Protein AF-A0A377N9R4-F1 (afdb_monomer_lite)

Radius of gyration: 13.36 Å; chains: 1; bounding box: 31×34×33 Å

pLDDT: mean 77.38, std 13.82, range [34.09, 96.12]

Sequence (103 aa):
MNSFKPDVIIALGGGSPMDAAKIMWVLYEHPQTQFEDLALRFMDIRKRIYKFPKMGVKAKMIAVTTTSGTGSEVTPFAVVTDDATGQKYPLADYRVNSRYGNR

InterPro domains:
  IPR001670 Alcohol dehydrogenase, iron-type/glycerol dehydrogenase GldA [PF00465] (2-98)
  IPR039697 Iron-type alcohol dehydrogenase-like [PTHR11496] (1-96)

Structure (mmCIF, N/CA/C/O backbone):
data_AF-A0A377N9R4-F1
#
_entry.id   AF-A0A377N9R4-F1
#
loop_
_atom_site.group_PDB
_atom_site.id
_atom_site.type_symbol
_atom_site.label_atom_id
_atom_site.label_alt_id
_atom_site.label_comp_id
_atom_site.label_asym_id
_atom_site.label_entity_id
_atom_site.label_seq_id
_atom_site.pdbx_PDB_ins_code
_atom_site.Cartn_x
_atom_site.Cartn_y
_atom_site.Cartn_z
_atom_site.occupancy
_atom_site.B_iso_or_equiv
_atom_site.auth_seq_id
_atom_site.auth_comp_id
_atom_site.auth_asym_id
_atom_site.auth_atom_id
_atom_site.pdbx_PDB_model_num
ATOM 1 N N . MET A 1 1 ? -5.420 -6.106 -9.830 1.00 82.12 1 MET A N 1
ATOM 2 C CA . MET A 1 1 ? -3.988 -6.046 -10.214 1.00 82.12 1 MET A CA 1
ATOM 3 C C . MET A 1 1 ? -3.549 -7.212 -11.093 1.00 82.12 1 MET A C 1
ATOM 5 O O . MET A 1 1 ? -2.945 -6.949 -12.119 1.00 82.12 1 MET A O 1
ATOM 9 N N . ASN A 1 2 ? -3.876 -8.467 -10.761 1.00 87.44 2 ASN A N 1
ATOM 10 C CA . ASN A 1 2 ? -3.426 -9.644 -11.530 1.00 87.44 2 ASN A CA 1
ATOM 11 C C . ASN A 1 2 ? -3.851 -9.660 -13.011 1.00 87.44 2 ASN A C 1
ATOM 13 O O . ASN A 1 2 ? -3.104 -10.155 -13.848 1.00 87.44 2 ASN A O 1
ATOM 17 N N . SER A 1 3 ? -5.022 -9.105 -13.341 1.00 93.06 3 SER A N 1
ATOM 18 C CA . SER A 1 3 ? -5.486 -8.956 -14.728 1.00 93.06 3 SER A CA 1
ATOM 19 C C . SER A 1 3 ? -4.758 -7.834 -15.474 1.00 93.06 3 SER A C 1
ATOM 21 O O . SER A 1 3 ? -4.312 -8.034 -16.596 1.00 93.06 3 SER A O 1
ATOM 23 N N . PHE A 1 4 ? -4.621 -6.672 -14.831 1.00 96.12 4 PHE A N 1
ATOM 24 C CA . PHE A 1 4 ? -4.010 -5.471 -15.406 1.00 96.12 4 PHE A CA 1
ATOM 25 C C . PHE A 1 4 ? -2.483 -5.570 -15.547 1.00 96.12 4 PHE A C 1
ATOM 27 O O . PHE A 1 4 ? -1.924 -4.964 -16.448 1.00 96.12 4 PHE A O 1
ATOM 34 N N . LYS A 1 5 ? -1.825 -6.349 -14.677 1.00 94.94 5 LYS A N 1
ATOM 35 C CA . LYS A 1 5 ? -0.368 -6.557 -14.634 1.00 94.94 5 LYS A CA 1
ATOM 36 C C . LYS A 1 5 ? 0.440 -5.245 -14.629 1.00 94.94 5 LYS A C 1
ATOM 38 O O . LYS A 1 5 ? 1.210 -5.004 -15.551 1.00 94.94 5 LYS A O 1
ATOM 43 N N . PRO A 1 6 ? 0.267 -4.384 -13.609 1.00 95.56 6 PRO A N 1
ATOM 44 C CA . PRO A 1 6 ? 0.998 -3.125 -13.546 1.00 95.56 6 PRO A CA 1
ATOM 45 C C . PRO A 1 6 ? 2.499 -3.350 -13.335 1.00 95.56 6 PRO A C 1
ATOM 47 O O . PRO A 1 6 ? 2.881 -4.203 -12.532 1.00 95.56 6 PRO A O 1
ATOM 50 N N . ASP A 1 7 ? 3.313 -2.501 -13.963 1.00 95.62 7 ASP A N 1
ATOM 51 C CA . ASP A 1 7 ? 4.749 -2.352 -13.676 1.00 95.62 7 ASP A CA 1
ATOM 52 C C . ASP A 1 7 ? 5.019 -1.265 -12.615 1.00 95.62 7 ASP A C 1
ATOM 54 O O . ASP A 1 7 ? 6.097 -1.193 -12.016 1.00 95.62 7 ASP A O 1
ATOM 58 N N . VAL A 1 8 ? 4.029 -0.402 -12.355 1.00 94.12 8 VAL A N 1
ATOM 59 C CA . VAL A 1 8 ? 4.081 0.665 -11.348 1.00 94.12 8 VAL A CA 1
ATOM 60 C C . VAL A 1 8 ? 2.735 0.776 -10.637 1.00 94.12 8 VAL A C 1
ATOM 62 O O . VAL A 1 8 ? 1.677 0.761 -11.264 1.00 94.12 8 VAL A O 1
ATOM 65 N N . ILE A 1 9 ? 2.787 0.911 -9.316 1.00 94.38 9 ILE A N 1
ATOM 66 C CA . ILE A 1 9 ? 1.653 1.150 -8.426 1.00 94.38 9 ILE A CA 1
ATOM 67 C C . ILE A 1 9 ? 1.869 2.517 -7.788 1.00 94.38 9 ILE A C 1
ATOM 69 O O . ILE A 1 9 ? 2.940 2.787 -7.243 1.00 94.38 9 ILE A O 1
ATOM 73 N N . ILE A 1 10 ? 0.855 3.374 -7.857 1.00 93.31 10 ILE A N 1
ATOM 74 C CA . ILE A 1 10 ? 0.888 4.713 -7.272 1.00 93.31 10 ILE A CA 1
ATOM 75 C C . ILE A 1 10 ? -0.203 4.782 -6.206 1.00 93.31 10 ILE A C 1
ATOM 77 O O . ILE A 1 10 ? -1.387 4.733 -6.534 1.00 93.31 10 ILE A O 1
ATOM 81 N N . ALA A 1 11 ? 0.188 4.893 -4.937 1.00 92.94 11 ALA A N 1
ATOM 82 C CA . ALA A 1 11 ? -0.730 5.265 -3.868 1.00 92.94 11 ALA A CA 1
ATOM 83 C C . ALA A 1 11 ? -0.795 6.782 -3.748 1.00 92.94 11 ALA A C 1
ATOM 85 O O . ALA A 1 11 ? 0.235 7.433 -3.589 1.00 92.94 11 ALA A O 1
ATOM 86 N N . LEU A 1 12 ? -2.007 7.325 -3.771 1.00 91.94 12 LEU A N 1
ATOM 87 C CA . LEU A 1 12 ? -2.286 8.738 -3.551 1.00 91.94 12 LEU A CA 1
ATOM 88 C C . LEU A 1 12 ? -3.252 8.862 -2.372 1.00 91.94 12 LEU A C 1
ATOM 90 O O . LEU A 1 12 ? -4.344 8.296 -2.418 1.00 91.94 12 LEU A O 1
ATOM 94 N N . GLY A 1 13 ? -2.863 9.579 -1.320 1.00 91.25 13 GLY A N 1
ATOM 95 C CA . GLY A 1 13 ? -3.731 9.803 -0.161 1.00 91.25 13 GLY A CA 1
ATOM 96 C C . GLY A 1 13 ? -2.979 9.898 1.165 1.00 91.25 13 GLY A C 1
ATOM 97 O O . GLY A 1 13 ? -1.793 10.198 1.192 1.00 91.25 13 GLY A O 1
ATOM 98 N N . GLY A 1 14 ? -3.675 9.641 2.275 1.00 88.31 14 GLY A N 1
ATOM 99 C CA . GLY A 1 14 ? -3.066 9.493 3.606 1.00 88.31 14 GLY A CA 1
ATOM 100 C C . GLY A 1 14 ? -2.612 8.056 3.902 1.00 88.31 14 GLY A C 1
ATOM 101 O O . GLY A 1 14 ? -2.456 7.242 2.993 1.00 88.31 14 GLY A O 1
ATOM 102 N N . GLY A 1 15 ? -2.437 7.715 5.183 1.00 86.38 15 GLY A N 1
ATOM 103 C CA . GLY A 1 15 ? -1.959 6.385 5.600 1.00 86.38 15 GLY A CA 1
ATOM 104 C C . GLY A 1 15 ? -2.819 5.216 5.109 1.00 86.38 15 GLY A C 1
ATOM 105 O O . GLY A 1 15 ? -2.285 4.232 4.621 1.00 86.38 15 GLY A O 1
ATOM 106 N N . SER A 1 16 ? -4.150 5.346 5.134 1.00 87.44 16 SER A N 1
ATOM 107 C CA . SER A 1 16 ? -5.055 4.254 4.738 1.00 87.44 16 SER A CA 1
ATOM 108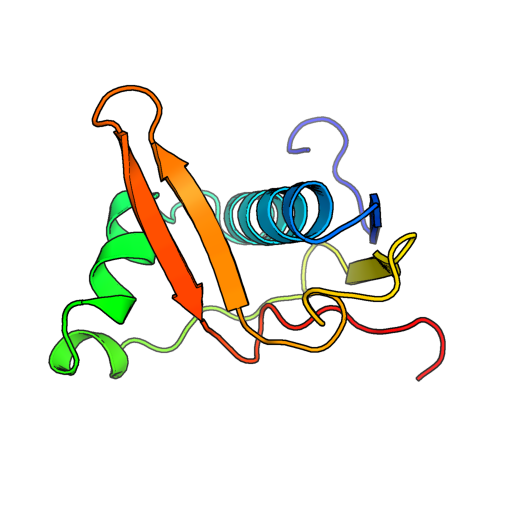 C C . SER A 1 16 ? -4.889 3.820 3.262 1.00 87.44 16 SER A C 1
ATOM 110 O O . SER A 1 16 ? -4.580 2.649 3.030 1.00 87.44 16 SER A O 1
ATOM 112 N N . PRO A 1 17 ? -4.970 4.720 2.255 1.00 90.19 17 PRO A N 1
ATOM 113 C CA . PRO A 1 17 ? -4.679 4.352 0.864 1.00 90.19 17 PRO A CA 1
ATOM 114 C C . PRO A 1 17 ? -3.266 3.793 0.646 1.00 90.19 17 PRO A C 1
ATOM 116 O O . PRO A 1 17 ? -3.082 2.885 -0.165 1.00 90.19 17 PRO A O 1
ATOM 119 N N . MET A 1 18 ? -2.264 4.313 1.364 1.00 89.38 18 MET A N 1
ATOM 120 C CA . MET A 1 18 ? -0.878 3.847 1.253 1.00 89.38 18 MET A CA 1
ATOM 121 C C . MET A 1 18 ? -0.691 2.434 1.815 1.00 89.38 18 MET A C 1
ATOM 123 O O . MET A 1 18 ? -0.065 1.595 1.165 1.00 89.38 18 MET A O 1
ATOM 127 N N . ASP A 1 19 ? -1.264 2.152 2.980 1.00 87.81 19 ASP A N 1
ATOM 128 C CA . ASP A 1 19 ? -1.167 0.855 3.646 1.00 87.81 19 ASP A CA 1
ATOM 129 C C . ASP A 1 19 ? -1.890 -0.235 2.852 1.00 87.81 19 ASP A C 1
ATOM 131 O O . ASP A 1 19 ? -1.334 -1.314 2.615 1.00 87.81 19 ASP A O 1
ATOM 135 N N . ALA A 1 20 ? -3.086 0.080 2.345 1.00 88.69 20 ALA A N 1
ATOM 136 C CA . ALA A 1 20 ? -3.826 -0.807 1.456 1.00 88.69 20 ALA A CA 1
ATOM 137 C C . ALA A 1 20 ? -3.015 -1.131 0.190 1.00 88.69 20 ALA A C 1
ATOM 139 O O . ALA A 1 20 ? -2.881 -2.297 -0.192 1.00 88.69 20 ALA A O 1
ATOM 140 N N . ALA A 1 21 ? -2.406 -0.118 -0.432 1.00 91.00 21 ALA A N 1
ATOM 141 C CA . ALA A 1 21 ? -1.608 -0.310 -1.636 1.00 91.00 21 ALA A CA 1
ATOM 142 C C . ALA A 1 21 ? -0.339 -1.144 -1.388 1.00 91.00 21 ALA A C 1
ATOM 144 O O . ALA A 1 21 ? 0.006 -1.981 -2.223 1.00 91.00 21 ALA A O 1
ATOM 145 N N . LYS A 1 22 ? 0.329 -0.987 -0.236 1.00 88.31 22 LYS A N 1
ATOM 146 C CA . LYS A 1 22 ? 1.476 -1.833 0.144 1.00 88.31 22 LYS A CA 1
ATOM 147 C C . LYS A 1 22 ? 1.086 -3.305 0.241 1.00 88.31 22 LYS A C 1
ATOM 149 O O . LYS A 1 22 ? 1.810 -4.161 -0.263 1.00 88.31 22 LYS A O 1
ATOM 154 N N . ILE A 1 23 ? -0.061 -3.614 0.839 1.00 87.88 23 ILE A N 1
ATOM 155 C CA . ILE A 1 23 ? -0.518 -5.005 0.970 1.00 87.88 23 ILE A CA 1
ATOM 156 C C . ILE A 1 23 ? -0.946 -5.575 -0.381 1.00 87.88 23 ILE A C 1
ATOM 158 O O . ILE A 1 23 ? -0.534 -6.681 -0.733 1.00 87.88 23 ILE A O 1
ATOM 162 N N . MET A 1 24 ? -1.671 -4.801 -1.190 1.00 90.06 24 MET A N 1
ATOM 163 C CA . MET A 1 24 ? -1.980 -5.188 -2.569 1.00 90.06 24 MET A CA 1
ATOM 164 C C . MET A 1 24 ? -0.711 -5.460 -3.389 1.00 90.06 24 MET A C 1
ATOM 166 O O . MET A 1 24 ? -0.670 -6.422 -4.157 1.00 90.06 24 MET A O 1
ATOM 170 N N . TRP A 1 25 ? 0.343 -4.662 -3.199 1.00 91.88 25 TRP A N 1
ATOM 171 C CA . TRP A 1 25 ? 1.637 -4.869 -3.847 1.00 91.88 25 TRP A CA 1
ATOM 172 C C . TRP A 1 25 ? 2.303 -6.178 -3.411 1.00 91.88 25 TRP A C 1
ATOM 174 O O . TRP A 1 25 ? 2.772 -6.930 -4.267 1.00 91.88 25 TRP A O 1
ATOM 184 N N . VAL A 1 26 ? 2.298 -6.497 -2.112 1.00 88.62 26 VAL A N 1
ATOM 185 C CA . VAL A 1 26 ? 2.824 -7.773 -1.588 1.00 88.62 26 VAL A CA 1
ATOM 186 C C . VAL A 1 26 ? 2.083 -8.965 -2.184 1.00 88.62 26 VAL A C 1
ATOM 188 O O . VAL A 1 26 ? 2.728 -9.885 -2.685 1.00 88.62 26 VAL A O 1
ATOM 191 N N . LEU A 1 27 ? 0.749 -8.933 -2.184 1.00 88.62 27 LEU A N 1
ATOM 192 C CA . LEU A 1 27 ? -0.078 -10.010 -2.738 1.00 88.62 27 LEU A CA 1
ATOM 193 C C . LEU A 1 27 ? 0.089 -10.145 -4.259 1.00 88.62 27 LEU A C 1
ATOM 195 O O . LEU A 1 27 ? 0.041 -11.248 -4.799 1.00 88.62 27 LEU A O 1
ATOM 199 N N . TYR A 1 28 ? 0.327 -9.037 -4.962 1.00 91.94 28 TYR A N 1
ATOM 200 C CA . TYR A 1 28 ? 0.605 -9.053 -6.397 1.00 91.94 28 TYR A CA 1
ATOM 201 C C . TYR A 1 28 ? 1.977 -9.661 -6.726 1.00 91.94 28 TYR A C 1
ATOM 203 O O . TYR A 1 28 ? 2.097 -10.487 -7.640 1.00 91.94 28 TYR A O 1
ATOM 211 N N . GLU A 1 29 ? 3.019 -9.280 -5.985 1.00 89.62 29 GLU A N 1
ATOM 212 C CA . GLU A 1 29 ? 4.374 -9.824 -6.135 1.00 89.62 29 GLU A CA 1
ATOM 213 C C . GLU A 1 29 ? 4.408 -11.314 -5.762 1.00 89.62 29 GLU A C 1
ATOM 215 O O . GLU A 1 29 ? 4.928 -12.129 -6.531 1.00 89.62 29 GLU A O 1
ATOM 220 N N . HIS A 1 30 ? 3.751 -11.684 -4.660 1.00 89.62 30 HIS A N 1
ATOM 221 C CA . HIS A 1 30 ? 3.800 -13.016 -4.049 1.00 89.62 30 HIS A CA 1
ATOM 222 C C . HIS A 1 30 ? 2.389 -13.569 -3.779 1.00 89.62 30 HIS A C 1
ATOM 224 O O . HIS A 1 30 ? 1.974 -13.613 -2.620 1.00 89.62 30 HIS A O 1
ATOM 230 N N . PRO A 1 31 ? 1.657 -14.029 -4.813 1.00 86.25 31 PRO A N 1
ATOM 231 C CA . PRO A 1 31 ? 0.265 -14.489 -4.692 1.00 86.25 31 PRO A CA 1
ATOM 232 C C . PRO A 1 31 ? 0.077 -15.717 -3.791 1.00 86.25 31 PRO A C 1
ATOM 234 O O . PRO A 1 31 ? -1.024 -15.974 -3.324 1.00 86.25 31 PRO A O 1
ATOM 237 N N . GLN A 1 32 ? 1.145 -16.471 -3.532 1.00 83.88 32 GLN A N 1
ATOM 238 C CA . GLN A 1 32 ? 1.175 -17.591 -2.591 1.00 83.88 32 GLN A CA 1
ATOM 239 C C . GLN A 1 32 ? 1.207 -17.160 -1.114 1.00 83.88 32 GLN A C 1
ATOM 241 O O . GLN A 1 32 ? 1.143 -18.007 -0.228 1.00 83.88 32 GLN A O 1
ATOM 246 N N . THR A 1 33 ? 1.375 -15.865 -0.838 1.00 79.25 33 THR A N 1
ATOM 247 C CA . THR A 1 33 ? 1.427 -15.337 0.528 1.00 79.25 33 THR A CA 1
ATOM 248 C C . THR A 1 33 ? 0.016 -15.250 1.087 1.00 79.25 33 THR A C 1
ATOM 250 O O . THR A 1 33 ? -0.810 -14.519 0.545 1.00 79.25 33 THR A O 1
ATOM 253 N N . GLN A 1 34 ? -0.253 -15.965 2.178 1.00 75.50 34 GLN A N 1
ATOM 254 C CA . GLN A 1 34 ? -1.515 -15.825 2.898 1.00 75.50 34 GLN A CA 1
ATOM 255 C C . GLN A 1 34 ? -1.494 -14.577 3.786 1.00 75.50 34 GLN A C 1
ATOM 257 O O . GLN A 1 34 ? -0.443 -14.154 4.281 1.00 75.50 34 GLN A O 1
ATOM 262 N N . PHE A 1 35 ? -2.658 -13.960 3.966 1.00 70.62 35 PHE A N 1
ATOM 263 C CA . PHE A 1 35 ? -2.790 -12.720 4.728 1.00 70.62 35 PHE A CA 1
ATOM 264 C C . PHE A 1 35 ? -2.454 -12.936 6.214 1.00 70.62 35 PHE A C 1
ATOM 266 O O . PHE A 1 35 ? -1.759 -12.131 6.838 1.00 70.62 35 PHE A O 1
ATOM 273 N N . GLU A 1 36 ? -2.830 -14.093 6.745 1.00 72.00 36 GLU A N 1
ATOM 274 C CA . GLU A 1 36 ? -2.551 -14.549 8.104 1.00 72.00 36 GLU A CA 1
ATOM 275 C C . GLU A 1 36 ? -1.043 -14.698 8.355 1.00 72.00 36 GLU A C 1
ATOM 277 O O . GLU A 1 36 ? -0.542 -14.364 9.429 1.00 72.00 36 GLU A O 1
ATOM 282 N N . ASP A 1 37 ? -0.280 -15.138 7.351 1.00 71.88 37 ASP A N 1
ATOM 283 C CA . ASP A 1 37 ? 1.175 -15.269 7.464 1.00 71.88 37 ASP A CA 1
ATOM 284 C C . ASP A 1 37 ? 1.874 -13.907 7.538 1.00 71.88 37 ASP A C 1
ATOM 286 O O . ASP A 1 37 ? 2.900 -13.768 8.212 1.00 71.88 37 ASP A O 1
ATOM 290 N N . LEU A 1 38 ? 1.327 -12.891 6.864 1.00 69.12 38 LEU A N 1
ATOM 291 C CA . LEU A 1 38 ? 1.815 -11.512 6.940 1.00 69.12 38 LEU A CA 1
ATOM 292 C C . LEU A 1 38 ? 1.554 -10.922 8.329 1.00 69.12 38 LEU A C 1
ATOM 294 O O . LEU A 1 38 ? 2.455 -10.321 8.916 1.00 69.12 38 LEU A O 1
ATOM 298 N N . ALA A 1 39 ? 0.363 -11.171 8.872 1.00 67.31 39 ALA A N 1
ATOM 299 C CA . ALA A 1 39 ? -0.043 -10.777 10.215 1.00 67.31 39 ALA A CA 1
ATOM 300 C C . ALA A 1 39 ? 0.802 -11.430 11.327 1.00 67.31 39 ALA A C 1
ATOM 302 O O . ALA A 1 39 ? 1.296 -10.762 12.241 1.00 67.31 39 ALA A O 1
ATOM 303 N N . LEU A 1 40 ? 0.999 -12.750 11.254 1.00 63.12 40 LEU A N 1
ATOM 304 C CA . LEU A 1 40 ? 1.668 -13.530 12.302 1.00 63.12 40 LEU A CA 1
ATOM 305 C C . LEU A 1 40 ? 3.174 -13.254 12.399 1.00 63.12 40 LEU A C 1
ATOM 307 O O . LEU A 1 40 ? 3.756 -13.429 13.473 1.00 63.12 40 LEU A O 1
ATOM 311 N N . ARG A 1 41 ? 3.818 -12.797 11.316 1.00 62.50 41 ARG A N 1
ATOM 312 C CA . ARG A 1 41 ? 5.249 -12.431 11.322 1.00 62.50 41 ARG A CA 1
ATOM 313 C C . ARG A 1 41 ? 5.590 -11.298 12.288 1.00 62.50 41 ARG A C 1
ATOM 315 O O . ARG A 1 41 ? 6.747 -11.201 12.699 1.00 62.50 41 ARG A O 1
ATOM 322 N N . PHE A 1 42 ? 4.615 -10.471 12.664 1.00 56.69 42 PHE A N 1
ATOM 323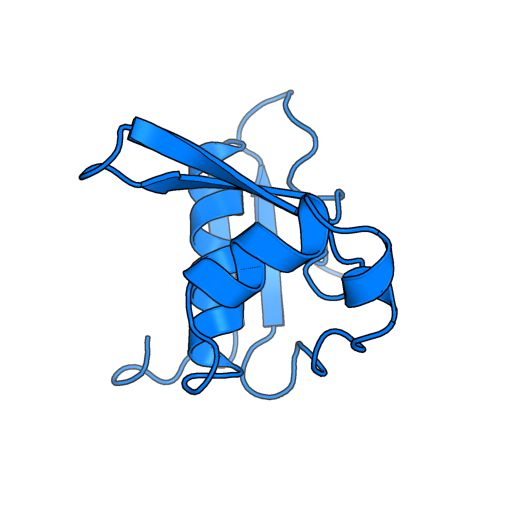 C CA . PHE A 1 42 ? 4.826 -9.362 13.599 1.00 56.69 42 PHE A CA 1
ATOM 324 C C . PHE A 1 42 ? 4.538 -9.720 15.048 1.00 56.69 42 PHE A C 1
ATOM 326 O O . PHE A 1 42 ? 5.202 -9.181 15.932 1.00 56.69 42 PHE A O 1
ATOM 333 N N . MET A 1 43 ? 3.610 -10.648 15.290 1.00 57.88 43 MET A N 1
ATOM 334 C CA . MET A 1 43 ? 3.283 -11.085 16.648 1.00 57.88 43 MET A CA 1
ATOM 335 C C . MET A 1 43 ? 4.307 -12.078 17.218 1.00 57.88 43 MET A C 1
ATOM 337 O O . MET A 1 43 ? 4.537 -12.074 18.424 1.00 57.88 43 MET A O 1
ATOM 341 N N . ASP A 1 44 ? 4.964 -12.891 16.380 1.00 59.53 44 ASP A N 1
ATOM 342 C CA . ASP A 1 44 ? 5.960 -13.872 16.835 1.00 59.53 44 ASP A CA 1
ATOM 343 C C . ASP A 1 44 ? 7.388 -13.493 16.406 1.00 59.53 44 ASP A C 1
ATOM 345 O O . ASP A 1 44 ? 7.778 -13.633 15.243 1.00 59.53 44 ASP A O 1
ATOM 349 N N . ILE A 1 45 ? 8.209 -13.067 17.374 1.00 56.09 45 ILE A N 1
ATOM 350 C CA . ILE A 1 45 ? 9.626 -12.707 17.180 1.00 56.09 45 ILE A CA 1
ATOM 351 C C . ILE A 1 45 ? 10.419 -13.855 16.534 1.00 56.09 45 ILE A C 1
ATOM 353 O O . ILE A 1 45 ? 11.348 -13.596 15.768 1.00 56.09 45 ILE A O 1
ATOM 357 N N . ARG A 1 46 ? 10.048 -15.121 16.768 1.00 54.78 46 ARG A N 1
ATOM 358 C CA . ARG A 1 46 ? 10.742 -16.283 16.184 1.00 54.78 46 ARG A CA 1
ATOM 359 C C . ARG A 1 46 ? 10.450 -16.448 14.692 1.00 54.78 46 ARG A C 1
ATOM 361 O O . ARG A 1 46 ? 11.296 -16.955 13.959 1.00 54.78 46 ARG A O 1
ATOM 368 N N . LYS A 1 47 ? 9.304 -15.950 14.211 1.00 55.44 47 LYS A N 1
ATOM 369 C CA . LYS A 1 47 ? 8.957 -15.927 12.779 1.00 55.44 47 LYS A CA 1
ATOM 370 C C . LYS A 1 47 ? 9.622 -14.775 12.013 1.00 55.44 47 LYS A C 1
ATOM 372 O O . LYS A 1 47 ? 9.646 -14.822 10.783 1.00 55.44 47 LYS A O 1
ATO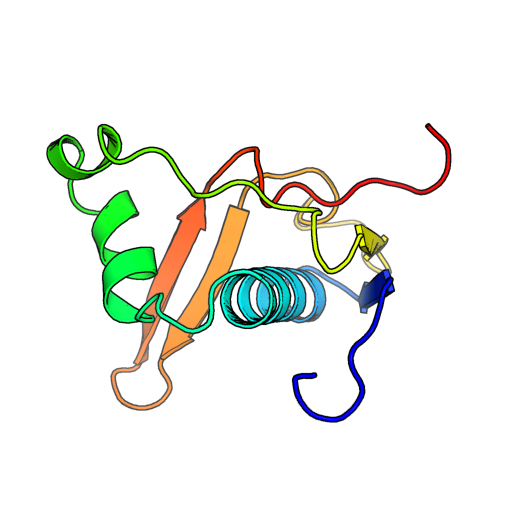M 377 N N . ARG A 1 48 ? 10.266 -13.812 12.695 1.00 55.47 48 ARG A N 1
ATOM 378 C CA . ARG A 1 48 ? 11.098 -12.764 12.053 1.00 55.47 48 ARG A CA 1
ATOM 379 C C . ARG A 1 48 ? 12.323 -13.310 11.315 1.00 55.47 48 ARG A C 1
ATOM 381 O O . ARG A 1 48 ? 12.909 -12.602 10.504 1.00 55.47 48 ARG A O 1
ATOM 388 N N . ILE A 1 49 ? 12.710 -14.561 11.573 1.00 52.72 49 ILE A N 1
ATOM 389 C CA . ILE A 1 49 ? 13.806 -15.236 10.861 1.00 52.72 49 ILE A CA 1
ATOM 390 C C . ILE A 1 49 ? 13.407 -15.527 9.399 1.00 52.72 49 ILE A C 1
ATOM 392 O O . ILE A 1 49 ? 14.271 -15.675 8.530 1.00 52.72 49 ILE A O 1
ATOM 396 N N . TYR A 1 50 ? 12.105 -15.557 9.087 1.00 56.62 50 TYR A N 1
ATOM 397 C CA . TYR A 1 50 ? 11.637 -15.742 7.720 1.00 56.62 50 TYR A CA 1
ATOM 398 C C . TYR A 1 50 ? 11.871 -14.471 6.901 1.00 56.62 50 TYR A C 1
ATOM 400 O O . TYR A 1 50 ? 11.176 -13.465 7.054 1.00 56.62 50 TYR A O 1
ATOM 408 N N . LYS A 1 51 ? 12.843 -14.528 5.985 1.00 65.56 51 LYS A N 1
ATOM 409 C CA . LYS A 1 51 ? 13.168 -13.410 5.094 1.00 65.56 51 LYS A CA 1
ATOM 410 C C . LYS A 1 51 ? 11.928 -13.009 4.298 1.00 65.56 51 LYS A C 1
ATOM 412 O O . LYS A 1 51 ? 11.349 -13.817 3.569 1.00 65.56 51 LYS A O 1
ATOM 417 N N . PHE A 1 52 ? 11.518 -11.753 4.436 1.00 71.12 52 PHE A N 1
ATOM 418 C CA . PHE A 1 52 ? 10.471 -11.184 3.599 1.00 71.12 52 PHE A CA 1
ATOM 419 C C . PHE A 1 52 ? 10.875 -11.316 2.130 1.00 71.12 52 PHE A C 1
ATOM 421 O O . PHE A 1 52 ? 12.051 -11.107 1.805 1.00 71.12 52 PHE A O 1
ATOM 428 N N . PRO A 1 53 ? 9.968 -11.738 1.239 1.00 76.88 53 PRO A N 1
ATOM 429 C CA . PRO A 1 53 ? 10.339 -12.027 -0.134 1.00 76.88 53 PRO A CA 1
ATOM 430 C C . PRO A 1 53 ? 10.800 -10.755 -0.864 1.00 76.88 53 PRO A C 1
ATOM 432 O O . PRO A 1 53 ? 10.648 -9.631 -0.382 1.00 76.88 53 PRO A O 1
ATOM 435 N N . LYS A 1 54 ? 11.504 -10.917 -1.987 1.00 83.19 54 LYS A N 1
ATOM 436 C CA . LYS A 1 54 ? 12.030 -9.766 -2.734 1.00 83.19 54 LYS A CA 1
ATOM 437 C C . LYS A 1 54 ? 10.857 -8.997 -3.349 1.00 83.19 54 LYS A C 1
ATOM 439 O O . LYS A 1 54 ? 10.047 -9.590 -4.048 1.00 83.19 54 LYS A O 1
ATOM 444 N N . MET A 1 55 ? 10.791 -7.698 -3.090 1.00 88.19 55 MET A N 1
ATOM 445 C CA . MET A 1 55 ? 9.784 -6.790 -3.645 1.00 88.19 55 MET A CA 1
ATOM 446 C C . MET A 1 55 ? 10.368 -5.995 -4.816 1.00 88.19 55 MET A C 1
ATOM 448 O O . MET A 1 55 ? 11.594 -5.868 -4.932 1.00 88.19 55 MET A O 1
ATOM 452 N N . GLY A 1 56 ? 9.513 -5.435 -5.671 1.00 88.06 56 GLY A N 1
ATOM 453 C CA . GLY A 1 56 ? 9.960 -4.569 -6.761 1.00 88.06 56 GLY A CA 1
ATOM 454 C C . GLY A 1 56 ? 10.388 -5.307 -8.026 1.00 88.06 56 GLY A C 1
ATOM 455 O O . GLY A 1 56 ? 11.191 -4.742 -8.781 1.00 88.06 56 GLY A O 1
ATOM 456 N N . VAL A 1 57 ? 9.929 -6.553 -8.196 1.00 90.50 57 VAL A N 1
ATOM 457 C CA . VAL A 1 57 ? 10.247 -7.432 -9.331 1.00 90.50 57 VAL A CA 1
ATOM 458 C C . VAL A 1 57 ? 9.173 -7.302 -10.404 1.00 90.50 57 VAL A C 1
ATOM 460 O O . VAL A 1 57 ? 9.521 -7.043 -11.551 1.00 90.50 57 VAL A O 1
ATOM 463 N N . LYS A 1 58 ? 7.894 -7.443 -10.033 1.00 91.62 58 LYS A N 1
ATOM 464 C CA . LYS A 1 58 ? 6.758 -7.229 -10.938 1.00 91.62 58 LYS A CA 1
ATOM 465 C C . LYS A 1 58 ? 6.350 -5.765 -11.025 1.00 91.62 58 LYS A C 1
ATOM 467 O O . LYS A 1 58 ? 5.975 -5.329 -12.100 1.00 91.62 58 LYS A O 1
ATOM 472 N N . ALA A 1 59 ? 6.390 -5.021 -9.916 1.00 92.88 59 ALA A N 1
ATOM 47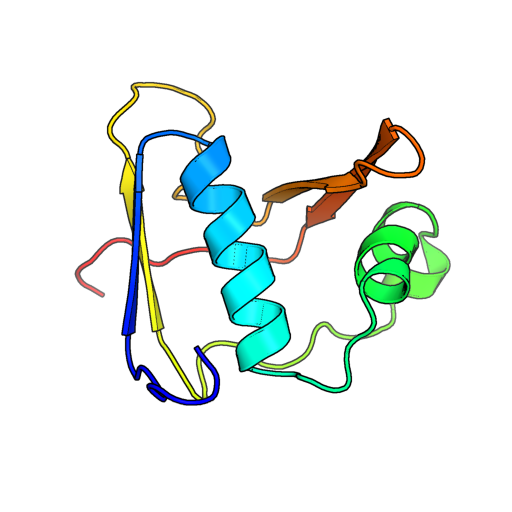3 C CA . ALA A 1 59 ? 5.987 -3.615 -9.914 1.00 92.88 59 ALA A CA 1
ATOM 474 C C . ALA A 1 59 ? 6.809 -2.750 -8.963 1.00 92.88 59 ALA A C 1
ATOM 476 O O . ALA A 1 59 ? 7.209 -3.202 -7.892 1.00 92.88 59 ALA A O 1
ATOM 477 N N . LYS A 1 60 ? 7.008 -1.477 -9.310 1.00 92.06 60 LYS A N 1
ATOM 478 C CA . LYS A 1 60 ? 7.492 -0.447 -8.375 1.00 92.06 60 LYS A CA 1
ATOM 479 C C . LYS A 1 60 ? 6.329 0.169 -7.600 1.00 92.06 60 LYS A C 1
ATOM 481 O O . LYS A 1 60 ? 5.231 0.278 -8.130 1.00 92.06 60 LYS A O 1
ATOM 486 N N . MET A 1 61 ? 6.595 0.613 -6.374 1.00 89.62 61 MET A N 1
ATOM 487 C CA . MET A 1 61 ? 5.619 1.293 -5.523 1.00 89.62 61 MET A CA 1
ATOM 488 C C . MET A 1 61 ? 6.033 2.744 -5.289 1.00 89.62 61 MET A C 1
ATOM 490 O O . MET A 1 61 ? 7.120 3.002 -4.761 1.00 89.62 61 MET A O 1
ATOM 494 N N . ILE A 1 62 ? 5.153 3.669 -5.668 1.00 91.00 62 ILE A N 1
ATOM 495 C CA . ILE A 1 62 ? 5.280 5.110 -5.441 1.00 91.00 62 ILE A CA 1
ATOM 496 C C . ILE A 1 62 ? 4.168 5.534 -4.485 1.00 91.00 62 ILE A C 1
ATOM 498 O O . ILE A 1 62 ? 3.008 5.176 -4.678 1.00 91.00 62 ILE A O 1
ATOM 502 N N . ALA A 1 63 ? 4.518 6.308 -3.463 1.00 88.94 63 ALA A N 1
ATOM 503 C CA . ALA A 1 63 ? 3.558 6.907 -2.548 1.00 88.94 63 ALA A CA 1
ATOM 504 C C . ALA A 1 63 ? 3.578 8.431 -2.696 1.00 88.94 63 ALA A C 1
ATOM 506 O O . ALA A 1 63 ? 4.637 9.051 -2.632 1.00 88.94 63 ALA A O 1
ATOM 507 N N . VAL A 1 64 ? 2.401 9.017 -2.888 1.00 89.12 64 VAL A N 1
ATOM 508 C CA . VAL A 1 64 ? 2.165 10.458 -2.947 1.00 89.12 64 VAL A CA 1
ATOM 509 C C . VAL A 1 64 ? 1.228 10.804 -1.797 1.00 89.12 64 VAL A C 1
ATOM 511 O O . VAL A 1 64 ? 0.029 10.522 -1.844 1.00 89.12 64 VAL A O 1
ATOM 514 N N . THR A 1 65 ? 1.788 11.375 -0.733 1.00 87.50 65 THR A N 1
ATOM 515 C CA . THR A 1 65 ? 1.005 11.726 0.453 1.00 87.50 65 THR A CA 1
ATOM 516 C C . THR A 1 65 ? 0.201 13.003 0.219 1.00 87.50 65 THR A C 1
ATOM 518 O O . THR A 1 65 ? 0.723 13.992 -0.295 1.00 87.50 65 THR A O 1
ATOM 521 N N . THR A 1 66 ? -1.076 12.995 0.595 1.00 86.50 66 THR A N 1
ATOM 522 C CA . THR A 1 66 ? -1.945 14.188 0.564 1.00 86.50 66 THR A CA 1
ATOM 523 C C . THR A 1 66 ? -2.196 14.754 1.960 1.00 86.50 66 THR A C 1
ATOM 525 O O . THR A 1 66 ? -3.005 15.666 2.121 1.00 86.50 66 THR A O 1
ATOM 528 N N . THR A 1 67 ? -1.554 14.188 2.984 1.00 82.44 67 THR A N 1
ATOM 529 C CA . THR A 1 67 ? -1.746 14.569 4.386 1.00 82.44 67 THR A CA 1
ATOM 530 C C . THR A 1 67 ? -0.405 14.836 5.050 1.00 82.44 67 THR A C 1
ATOM 532 O O . THR A 1 67 ? 0.543 14.084 4.844 1.00 82.44 67 THR A O 1
ATOM 535 N N . SER A 1 68 ? -0.336 15.832 5.929 1.00 69.62 68 SER A N 1
ATOM 536 C CA . SER A 1 68 ? 0.864 16.150 6.719 1.00 69.62 68 SER A CA 1
ATOM 537 C C . SER A 1 68 ? 1.061 15.202 7.921 1.00 69.62 68 SER A C 1
ATOM 539 O O . SER A 1 68 ? 1.419 15.651 9.007 1.00 69.62 68 SER A O 1
ATOM 541 N N . GLY A 1 69 ? 0.762 13.903 7.770 1.00 67.62 69 GLY A N 1
ATOM 542 C CA . GLY A 1 69 ? 0.743 12.929 8.869 1.00 67.62 69 GLY A CA 1
ATOM 543 C C . GLY A 1 69 ? 0.696 11.450 8.445 1.00 67.62 69 GLY A C 1
ATOM 544 O O . GLY A 1 69 ? 0.382 11.108 7.309 1.00 67.62 69 GLY A O 1
ATOM 545 N N . THR A 1 70 ? 0.988 10.570 9.414 1.00 68.25 70 THR A N 1
ATOM 546 C CA . THR A 1 70 ? 1.298 9.115 9.363 1.00 68.25 70 THR A CA 1
ATOM 547 C C . THR A 1 70 ? 2.722 8.737 8.944 1.00 68.25 70 THR A C 1
ATOM 549 O O . THR A 1 70 ? 3.278 7.814 9.533 1.00 68.25 70 THR A O 1
ATOM 552 N N . GLY A 1 71 ? 3.340 9.437 7.985 1.00 74.56 71 GLY A N 1
ATOM 553 C CA . GLY A 1 71 ? 4.672 9.069 7.479 1.00 74.56 71 GLY A CA 1
ATOM 554 C C . GLY A 1 71 ? 4.692 7.725 6.735 1.00 74.56 71 GLY A C 1
ATOM 555 O O . GLY A 1 71 ? 5.744 7.097 6.590 1.00 74.56 71 GLY A O 1
ATOM 556 N N . SER A 1 72 ? 3.531 7.234 6.291 1.00 74.94 72 SER A N 1
ATOM 557 C CA . SER A 1 72 ? 3.393 5.930 5.627 1.00 74.94 72 SER A CA 1
ATOM 558 C C . SER A 1 72 ? 4.127 5.879 4.282 1.00 74.94 72 SER A C 1
ATOM 560 O O . SER A 1 72 ? 4.488 4.805 3.810 1.00 74.94 72 SER A O 1
ATOM 562 N N . GLU A 1 73 ? 4.429 7.026 3.685 1.00 68.12 73 GLU A N 1
ATOM 563 C CA . GLU A 1 73 ? 5.202 7.169 2.453 1.00 68.12 73 GLU A CA 1
ATOM 564 C C . GLU A 1 73 ? 6.682 6.775 2.592 1.00 68.12 73 GLU A C 1
ATOM 566 O O . GLU A 1 73 ? 7.308 6.430 1.591 1.00 68.12 73 GLU A O 1
ATOM 571 N N . VAL A 1 74 ? 7.235 6.803 3.811 1.00 72.75 74 VAL A N 1
ATOM 572 C CA . VAL A 1 74 ? 8.657 6.514 4.094 1.00 72.75 74 VAL A CA 1
ATOM 573 C C . VAL A 1 74 ? 8.867 5.401 5.116 1.00 72.75 74 VAL A C 1
ATOM 575 O O . VAL A 1 74 ? 10.006 5.002 5.379 1.00 72.75 74 VAL A O 1
ATOM 578 N N . THR A 1 75 ? 7.792 4.897 5.721 1.00 73.50 75 THR A N 1
ATOM 579 C CA . THR A 1 75 ? 7.893 3.834 6.715 1.00 73.50 75 THR A CA 1
ATOM 580 C C . THR A 1 75 ? 7.730 2.445 6.097 1.00 73.50 75 THR A C 1
ATOM 582 O O . THR A 1 75 ? 6.940 2.242 5.170 1.00 73.50 75 THR A O 1
ATOM 585 N N . PRO A 1 76 ? 8.406 1.430 6.661 1.00 73.62 76 PRO A N 1
ATOM 586 C CA . PRO A 1 76 ? 8.174 0.036 6.303 1.00 73.62 76 PRO A CA 1
ATOM 587 C C . PRO A 1 76 ? 6.840 -0.512 6.832 1.00 73.62 76 PRO A C 1
ATOM 589 O O . PRO A 1 76 ? 6.598 -1.706 6.691 1.00 73.62 76 PRO A O 1
ATOM 592 N N . PHE A 1 77 ? 6.007 0.319 7.469 1.00 74.31 77 PHE A N 1
ATOM 593 C CA . PHE A 1 77 ? 4.777 -0.095 8.132 1.00 74.31 77 PHE A CA 1
ATOM 594 C C . PHE A 1 77 ? 3.566 -0.025 7.194 1.00 74.31 77 PHE A C 1
ATOM 596 O O . PHE A 1 77 ? 3.481 0.876 6.360 1.00 74.31 77 PHE A O 1
ATOM 603 N N . ALA A 1 78 ? 2.642 -0.969 7.339 1.00 78.75 78 ALA A N 1
ATOM 604 C CA . ALA A 1 78 ? 1.288 -0.902 6.803 1.00 78.75 78 ALA A CA 1
ATOM 605 C C . ALA A 1 78 ? 0.321 -1.575 7.779 1.00 78.75 78 ALA A C 1
ATOM 607 O O . ALA A 1 78 ? 0.663 -2.614 8.336 1.00 78.75 78 ALA A O 1
ATOM 608 N N . VAL A 1 79 ? -0.874 -1.033 7.994 1.00 80.69 79 VAL A N 1
ATOM 609 C CA . VAL A 1 79 ? -1.900 -1.672 8.829 1.00 80.69 79 VAL A CA 1
ATOM 610 C C . VAL A 1 79 ? -3.145 -1.940 7.997 1.00 80.69 79 VAL A C 1
ATOM 612 O O . VAL A 1 79 ? -3.687 -1.031 7.374 1.00 80.69 79 VAL A O 1
ATOM 615 N N . VAL A 1 80 ? -3.637 -3.178 8.034 1.00 80.56 80 VAL A N 1
ATOM 616 C CA . VAL A 1 80 ? -4.973 -3.521 7.525 1.00 80.56 80 VAL A CA 1
ATOM 617 C C . VAL A 1 80 ? -5.804 -4.126 8.639 1.00 80.56 80 VAL A C 1
ATOM 619 O O . VAL A 1 80 ? -5.298 -4.850 9.494 1.00 80.56 80 VAL A O 1
ATOM 622 N N . THR A 1 81 ? -7.084 -3.790 8.630 1.00 79.88 81 THR A N 1
ATOM 623 C CA . THR A 1 81 ? -8.087 -4.387 9.503 1.00 79.88 81 THR A CA 1
ATOM 624 C C . THR A 1 81 ? -8.766 -5.509 8.732 1.00 79.88 81 THR A C 1
ATOM 626 O O . THR A 1 81 ? -9.151 -5.304 7.584 1.00 79.88 81 THR A O 1
ATOM 629 N N . ASP A 1 82 ? -8.892 -6.682 9.338 1.00 79.00 82 ASP A N 1
ATOM 630 C CA . ASP A 1 82 ? -9.799 -7.712 8.837 1.00 79.00 82 ASP A CA 1
ATOM 631 C C . ASP A 1 82 ? -11.221 -7.372 9.277 1.00 79.00 82 A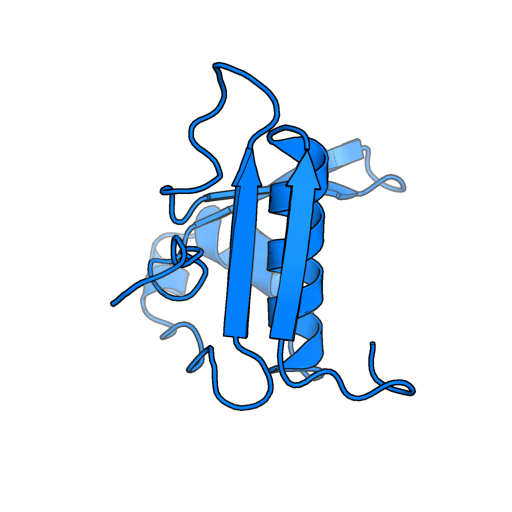SP A C 1
ATOM 633 O O . ASP A 1 82 ? -11.511 -7.304 10.472 1.00 79.00 82 ASP A O 1
ATOM 637 N N . ASP A 1 83 ? -12.100 -7.142 8.308 1.00 77.75 83 ASP A N 1
ATOM 638 C CA . ASP A 1 83 ? -13.483 -6.744 8.557 1.00 77.75 83 ASP A CA 1
ATOM 639 C C . ASP A 1 83 ? -14.316 -7.868 9.194 1.00 77.75 83 ASP A C 1
ATOM 641 O O . ASP A 1 83 ? -15.302 -7.583 9.874 1.00 77.75 83 ASP A O 1
ATOM 645 N N . ALA A 1 84 ? -13.930 -9.139 9.018 1.00 79.25 84 ALA A N 1
ATOM 646 C CA . ALA A 1 84 ? -14.665 -10.275 9.575 1.00 79.25 84 ALA A CA 1
ATOM 647 C C . ALA A 1 84 ? -14.412 -10.448 11.081 1.00 79.25 84 ALA A C 1
ATOM 649 O O . ALA A 1 84 ? -15.325 -10.795 11.831 1.00 79.25 84 ALA A O 1
ATOM 650 N N . THR A 1 85 ? -13.178 -10.205 11.529 1.00 81.81 85 THR A N 1
ATOM 651 C CA . THR A 1 85 ? -12.767 -10.366 12.935 1.00 81.81 85 THR A CA 1
ATOM 652 C C . THR A 1 85 ? -12.613 -9.038 13.682 1.00 81.81 85 THR A C 1
ATOM 654 O O . THR A 1 85 ? -12.533 -9.025 14.910 1.00 81.81 85 THR A O 1
ATOM 657 N N . GLY A 1 86 ? -12.544 -7.914 12.964 1.00 78.50 86 GLY A N 1
ATOM 658 C CA . GLY A 1 86 ? -12.201 -6.595 13.502 1.00 78.50 86 GLY A CA 1
ATOM 659 C C . GLY A 1 86 ? -10.732 -6.462 13.925 1.00 78.50 86 GLY A C 1
ATOM 660 O O . GLY A 1 86 ? -10.342 -5.440 14.502 1.00 78.50 86 GLY A O 1
ATOM 661 N N . GLN A 1 87 ? -9.903 -7.483 13.683 1.00 76.19 87 GLN A N 1
ATOM 662 C CA . GLN A 1 87 ? -8.521 -7.504 14.138 1.00 76.19 87 GLN A CA 1
ATOM 663 C C . GLN A 1 87 ? -7.631 -6.653 13.226 1.00 76.19 87 GLN A C 1
ATOM 665 O O . GLN A 1 87 ? -7.713 -6.707 12.000 1.00 76.19 87 GLN A O 1
ATOM 670 N N . LYS A 1 88 ? -6.749 -5.854 13.836 1.00 74.56 88 LYS A N 1
ATOM 671 C CA . LYS A 1 88 ? -5.744 -5.067 13.115 1.00 74.56 88 LYS A CA 1
ATOM 672 C C . LYS A 1 88 ? -4.468 -5.872 12.941 1.00 74.56 88 LYS A C 1
ATOM 674 O O . LYS A 1 88 ? -3.896 -6.351 13.921 1.00 74.56 88 LYS A O 1
ATOM 679 N N . TYR A 1 89 ? -3.985 -5.929 11.710 1.00 73.75 89 TYR A N 1
ATOM 680 C CA . TYR A 1 89 ? -2.783 -6.648 11.332 1.00 73.75 89 TYR A CA 1
ATOM 681 C C . TYR A 1 89 ? -1.705 -5.672 10.861 1.00 73.75 89 TYR A C 1
ATOM 683 O O . TYR A 1 89 ? -1.801 -5.121 9.760 1.00 73.75 89 TYR A O 1
ATOM 691 N N . PRO A 1 90 ? -0.683 -5.416 11.699 1.00 68.50 90 PRO A N 1
ATOM 692 C CA . PRO A 1 90 ? 0.454 -4.613 11.295 1.00 68.50 90 PRO A CA 1
ATOM 693 C C . PRO A 1 90 ? 1.406 -5.448 10.433 1.00 68.50 90 PRO A C 1
ATOM 695 O O . PRO A 1 90 ? 1.776 -6.561 10.793 1.00 68.50 90 PRO A O 1
ATOM 698 N N . LEU A 1 91 ? 1.841 -4.868 9.323 1.00 72.56 91 LEU A N 1
ATOM 699 C CA . LEU A 1 91 ? 2.936 -5.305 8.475 1.00 72.56 91 LEU A CA 1
ATOM 700 C C . LEU A 1 91 ? 4.109 -4.337 8.674 1.00 72.56 91 LEU A C 1
ATOM 702 O O . LEU A 1 91 ? 3.901 -3.131 8.640 1.00 72.56 91 LEU A O 1
ATOM 706 N N . ALA A 1 92 ? 5.332 -4.827 8.861 1.00 65.44 92 ALA A N 1
ATOM 707 C CA . ALA A 1 92 ? 6.538 -4.003 8.965 1.00 65.44 92 ALA A CA 1
ATOM 708 C C . ALA A 1 92 ? 7.781 -4.634 8.310 1.00 65.44 92 ALA A C 1
ATOM 710 O O . ALA A 1 92 ? 8.511 -5.394 8.94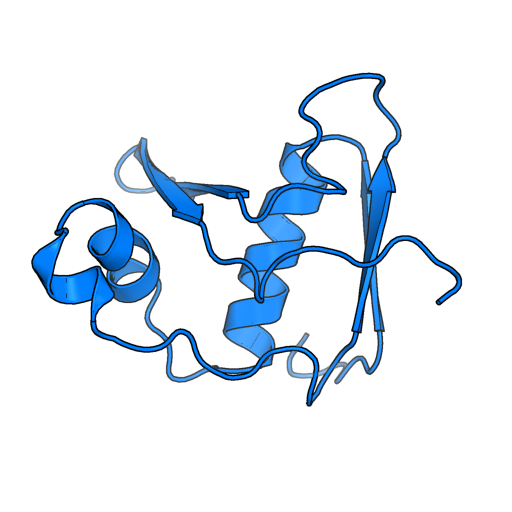4 1.00 65.44 92 ALA A O 1
ATOM 711 N N . ASP A 1 93 ? 8.079 -4.299 7.056 1.00 69.06 93 ASP A N 1
ATOM 712 C CA . ASP A 1 93 ? 9.326 -4.744 6.418 1.00 69.06 93 ASP A CA 1
ATOM 713 C C . ASP A 1 93 ? 9.952 -3.654 5.540 1.00 69.06 93 ASP A C 1
ATOM 715 O O . ASP A 1 93 ? 9.272 -2.961 4.789 1.00 69.06 93 ASP A O 1
ATOM 719 N N . TYR A 1 94 ? 11.275 -3.493 5.591 1.00 58.81 94 TYR A N 1
ATOM 720 C CA . TYR A 1 94 ? 11.981 -2.497 4.772 1.00 58.81 94 TYR A CA 1
ATOM 721 C C . TYR A 1 94 ? 11.764 -2.679 3.267 1.00 58.81 94 TYR A C 1
ATOM 723 O O . TYR A 1 94 ? 11.915 -1.726 2.502 1.00 58.81 94 TYR A O 1
ATOM 731 N N . ARG A 1 95 ? 11.387 -3.881 2.826 1.00 65.62 95 ARG A N 1
ATOM 732 C CA . ARG A 1 95 ? 11.089 -4.184 1.423 1.00 65.62 95 ARG A CA 1
ATOM 733 C C . ARG A 1 95 ? 9.728 -3.674 0.966 1.00 65.62 95 ARG A C 1
ATOM 735 O O . ARG A 1 95 ? 9.534 -3.569 -0.240 1.00 65.62 95 ARG A O 1
ATOM 742 N N . VAL A 1 96 ? 8.823 -3.340 1.886 1.00 62.75 96 VAL A N 1
ATOM 743 C CA . VAL A 1 96 ? 7.547 -2.678 1.563 1.00 62.75 96 VAL A CA 1
ATOM 744 C C . VAL A 1 96 ? 7.625 -1.158 1.684 1.00 62.75 96 VAL A C 1
ATOM 746 O O . VAL A 1 96 ? 6.608 -0.476 1.573 1.00 62.75 96 VAL A O 1
ATOM 749 N N . ASN A 1 97 ? 8.826 -0.611 1.888 1.00 70.88 97 ASN A N 1
ATOM 750 C CA . ASN A 1 97 ? 9.013 0.827 1.860 1.00 70.88 97 ASN A CA 1
ATOM 751 C C . ASN A 1 97 ? 8.752 1.365 0.445 1.00 70.88 97 ASN A C 1
ATOM 753 O O . ASN A 1 97 ? 9.366 0.917 -0.531 1.00 70.88 97 ASN A O 1
ATOM 757 N N . SER A 1 98 ? 7.844 2.330 0.350 1.00 61.09 98 SER A N 1
ATOM 758 C CA . SER A 1 98 ? 7.556 3.031 -0.895 1.00 61.09 98 SER A CA 1
ATOM 759 C C . SER A 1 98 ? 8.759 3.885 -1.281 1.00 61.09 98 SER A C 1
ATOM 761 O O . SER A 1 98 ? 9.452 4.442 -0.428 1.00 61.09 98 SER A O 1
ATOM 763 N N . ARG A 1 99 ? 9.038 3.996 -2.582 1.00 68.19 99 ARG A N 1
ATOM 764 C CA . ARG A 1 99 ? 10.062 4.931 -3.053 1.00 68.19 99 ARG A CA 1
ATOM 765 C C . ARG A 1 99 ? 9.390 6.236 -3.438 1.00 68.19 99 ARG A C 1
ATOM 767 O O . ARG A 1 99 ? 8.472 6.246 -4.255 1.00 68.19 99 ARG A O 1
ATOM 774 N N . TYR A 1 100 ? 9.870 7.333 -2.866 1.00 49.69 100 TYR A N 1
ATOM 775 C CA . TYR A 1 100 ? 9.556 8.653 -3.390 1.00 49.69 100 TYR A CA 1
ATOM 776 C C . TYR A 1 100 ? 10.197 8.777 -4.773 1.00 49.69 100 TYR A C 1
ATOM 778 O O . TYR A 1 100 ? 11.338 8.347 -4.968 1.00 49.69 100 TYR A O 1
ATOM 786 N N . GLY A 1 101 ? 9.446 9.304 -5.739 1.00 50.69 101 GLY A N 1
ATOM 787 C CA . GLY A 1 101 ? 9.935 9.494 -7.098 1.00 50.69 101 GLY A CA 1
ATOM 788 C C . GLY A 1 101 ? 11.290 10.203 -7.102 1.00 50.69 101 GLY A C 1
ATOM 789 O O . GLY A 1 101 ? 11.455 11.225 -6.438 1.00 50.69 101 GLY A O 1
ATOM 790 N N . ASN A 1 102 ? 12.214 9.647 -7.894 1.00 34.12 102 ASN A N 1
ATOM 791 C CA . ASN A 1 102 ? 13.558 10.142 -8.206 1.00 34.12 102 ASN A CA 1
ATOM 792 C C . ASN A 1 102 ? 14.716 9.686 -7.284 1.00 34.12 102 ASN A C 1
ATOM 794 O O . ASN A 1 102 ? 15.350 10.520 -6.644 1.00 34.12 102 ASN A O 1
ATOM 798 N N . ARG A 1 103 ? 15.028 8.373 -7.274 1.00 34.09 103 ARG A N 1
ATOM 799 C CA . ARG A 1 103 ? 16.401 7.805 -7.211 1.00 34.09 103 ARG A CA 1
ATOM 800 C C . ARG A 1 103 ? 16.467 6.401 -7.816 1.00 34.09 103 ARG A C 1
ATOM 802 O O . ARG A 1 103 ? 15.684 5.522 -7.374 1.00 34.09 103 ARG A O 1
#

Secondary structure (DSSP, 8-state):
-TTT--SEEEEEESHHHHHHHHHHHHHHH-TT--HHHHHHHHH-GGGGGSPPPPPSSS-EEEEEE-SSSS-TTTSSEEEEE-TTT--EEEEE-GGGPPBPS--

Foldseek 3Di:
DQVVQDQEDEQEEAQQSLLVSLVVQLCNVPVVDDPVLQQVCVVDPVSVVPDRDAGNPSYAYEYHYPDPDDCSQAFQWHWDADPVVRDIGIGHDPNSRHDHPDD

Organism: NCBI:txid41202